Protein AF-A0A7C7GTY2-F1 (afdb_monomer_lite)

pLDDT: mean 70.38, std 11.0, range [42.88, 90.12]

Sequence (88 aa):
MYIILSQTPDKDGFQGQVALNTNRINGFREVSYKDIGGNSQKDKSGYVGTYTEVLLGDVPVRSAQVVLVADPISNILRKIKDSKVNQS

Foldseek 3Di:
DWDKLWDDQDPVRDIDIDTDDVVFWPDKDKDFDADPVRDFDADPVRHGDIWMWTFTRPQPPPDGDTDTSPDDPVVNVVSVVVSVVVVD

Secondary structure (DSSP, 8-state):
-EEEEEPPP-TT----EEEEEGGGEEEEEEEE-B-TTSPBPB-TTSPBPEEEEEEESSS-TT--EEEETTS-HHHHHHHHHHHHHTT-

Structure (mmCIF, N/CA/C/O backbone):
data_AF-A0A7C7GTY2-F1
#
_entry.id   AF-A0A7C7GTY2-F1
#
loop_
_atom_site.group_PDB
_atom_site.id
_atom_site.type_symbol
_atom_site.label_atom_id
_atom_site.label_alt_id
_atom_site.label_comp_id
_atom_site.label_asym_id
_atom_site.label_entity_id
_atom_site.label_seq_id
_atom_site.pdbx_PDB_ins_code
_atom_site.Cartn_x
_atom_site.Cartn_y
_atom_site.Cartn_z
_atom_site.occupancy
_atom_site.B_iso_or_equiv
_atom_site.auth_seq_id
_atom_site.auth_comp_id
_atom_site.auth_asym_id
_atom_site.auth_atom_id
_atom_site.pdbx_PDB_model_num
ATOM 1 N N . MET A 1 1 ? -6.390 -6.091 15.837 1.00 64.12 1 MET A N 1
ATOM 2 C CA . MET A 1 1 ? -5.133 -6.292 15.086 1.00 64.12 1 MET A CA 1
ATOM 3 C C . MET A 1 1 ? -5.015 -5.155 14.072 1.00 64.12 1 MET A C 1
ATOM 5 O O . MET A 1 1 ? -6.027 -4.532 13.762 1.00 64.12 1 MET A O 1
ATOM 9 N N . TYR A 1 2 ? -3.804 -4.795 13.648 1.00 66.31 2 TYR A N 1
ATOM 10 C CA . TYR A 1 2 ? -3.577 -3.676 12.728 1.00 66.31 2 TYR A CA 1
ATOM 11 C C . TYR A 1 2 ? -2.620 -4.107 11.618 1.00 66.31 2 TYR A C 1
ATOM 13 O O . TYR A 1 2 ? -1.677 -4.846 11.890 1.00 66.31 2 TYR A O 1
ATOM 21 N N . ILE A 1 3 ? -2.853 -3.636 10.392 1.00 68.50 3 ILE A N 1
ATOM 22 C CA . ILE A 1 3 ? -1.847 -3.657 9.324 1.00 68.50 3 ILE A CA 1
ATOM 23 C C . ILE A 1 3 ? -1.160 -2.297 9.348 1.00 68.50 3 ILE A C 1
ATOM 25 O O . ILE A 1 3 ? -1.828 -1.269 9.235 1.00 68.50 3 ILE A O 1
ATOM 29 N N . ILE A 1 4 ? 0.159 -2.290 9.522 1.00 68.94 4 ILE A N 1
ATOM 30 C CA . ILE A 1 4 ? 0.954 -1.066 9.447 1.00 68.94 4 ILE A CA 1
ATOM 31 C C . ILE A 1 4 ? 1.415 -0.901 8.006 1.00 68.94 4 ILE A C 1
ATOM 33 O O . ILE A 1 4 ? 2.111 -1.756 7.463 1.00 68.94 4 ILE A O 1
ATOM 37 N N . LEU A 1 5 ? 1.002 0.202 7.395 1.00 71.56 5 LEU A N 1
ATOM 38 C CA . LEU A 1 5 ? 1.508 0.654 6.113 1.00 71.56 5 LEU A CA 1
ATOM 39 C C . LEU A 1 5 ? 2.625 1.651 6.384 1.00 71.56 5 LEU A C 1
ATOM 41 O O . LEU A 1 5 ? 2.380 2.737 6.912 1.00 71.56 5 LEU A O 1
ATOM 45 N N . SER A 1 6 ? 3.843 1.262 6.040 1.00 63.78 6 SER A N 1
ATOM 46 C CA . SER A 1 6 ? 5.033 2.086 6.206 1.00 63.78 6 SER A CA 1
ATOM 47 C C . SER A 1 6 ? 5.416 2.674 4.860 1.00 63.78 6 SER A C 1
ATOM 49 O O . SER A 1 6 ? 5.516 1.945 3.874 1.00 63.78 6 SER A O 1
ATOM 51 N N . GLN A 1 7 ? 5.674 3.976 4.813 1.00 61.72 7 GLN A N 1
ATOM 52 C CA . GLN A 1 7 ? 6.339 4.552 3.653 1.00 61.72 7 GLN A CA 1
ATOM 53 C C . GLN A 1 7 ? 7.763 3.992 3.552 1.00 61.72 7 GLN A C 1
ATOM 55 O O . GLN A 1 7 ? 8.374 3.609 4.555 1.00 61.72 7 GLN A O 1
ATOM 60 N N . THR A 1 8 ? 8.304 3.930 2.339 1.00 63.06 8 THR A N 1
ATOM 61 C CA . THR A 1 8 ? 9.755 3.832 2.180 1.00 63.06 8 THR A CA 1
ATOM 62 C C . THR A 1 8 ? 10.360 5.100 2.790 1.00 63.06 8 THR A C 1
ATOM 64 O O . THR A 1 8 ? 9.848 6.180 2.484 1.00 63.06 8 THR A O 1
ATOM 67 N N . PRO A 1 9 ? 11.378 4.997 3.665 1.00 61.66 9 PRO A N 1
ATOM 68 C CA . PRO A 1 9 ? 12.008 6.172 4.254 1.00 61.66 9 PRO A CA 1
ATOM 69 C C . PRO A 1 9 ? 12.451 7.148 3.165 1.00 61.66 9 PRO A C 1
ATOM 71 O O . PRO A 1 9 ? 13.002 6.725 2.145 1.00 61.66 9 PRO A O 1
ATOM 74 N N . ASP A 1 10 ? 12.197 8.439 3.364 1.00 62.28 10 ASP A N 1
ATOM 75 C CA . ASP A 1 10 ? 12.738 9.452 2.464 1.00 62.28 10 ASP A CA 1
ATOM 76 C C . ASP A 1 10 ? 14.256 9.631 2.667 1.00 62.28 10 ASP A C 1
ATOM 78 O O . ASP A 1 10 ? 14.889 8.977 3.500 1.00 62.28 10 ASP A O 1
ATOM 82 N N . LYS A 1 11 ? 14.863 10.526 1.879 1.00 68.00 11 LYS A N 1
ATOM 8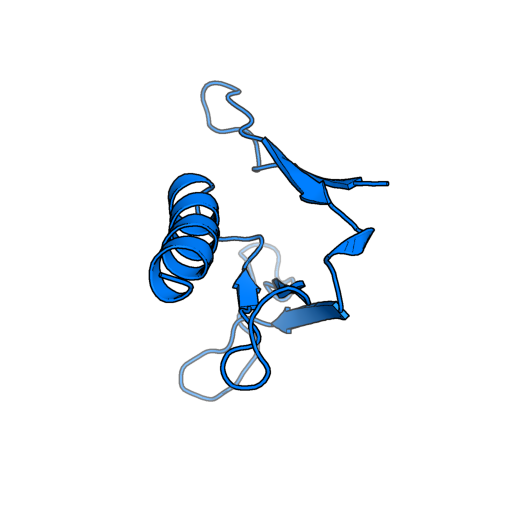3 C CA . LYS A 1 11 ? 16.303 10.831 1.952 1.00 68.00 11 LYS A CA 1
ATOM 84 C C . LYS A 1 11 ? 16.761 11.331 3.332 1.00 68.00 11 LYS A C 1
ATOM 86 O O . LYS A 1 11 ? 17.951 11.268 3.619 1.00 68.00 11 LYS A O 1
ATOM 91 N N . ASP A 1 12 ? 15.832 11.830 4.146 1.00 72.56 12 ASP A N 1
ATOM 92 C CA . ASP A 1 12 ? 16.072 12.363 5.486 1.00 72.56 12 ASP A CA 1
ATOM 93 C C . ASP A 1 12 ? 15.743 11.310 6.570 1.00 72.56 12 ASP A C 1
ATOM 95 O O . ASP A 1 12 ? 15.845 11.578 7.766 1.00 72.56 12 ASP A O 1
ATOM 99 N N . GLY A 1 13 ? 15.382 10.086 6.158 1.00 59.22 13 GLY A N 1
ATOM 100 C CA . GLY A 1 13 ? 15.058 8.963 7.032 1.00 59.22 13 GLY A CA 1
ATOM 101 C C . GLY A 1 13 ? 13.651 9.027 7.626 1.00 59.22 13 GLY A C 1
ATOM 102 O O . GLY A 1 13 ? 13.316 8.192 8.470 1.00 59.22 13 GLY A O 1
ATOM 103 N N . PHE A 1 14 ? 12.813 9.983 7.209 1.00 64.44 14 PHE A N 1
ATOM 104 C CA . PHE A 1 14 ? 11.442 10.069 7.692 1.00 64.44 14 PHE A CA 1
ATOM 105 C C . PHE A 1 14 ? 10.629 8.903 7.136 1.00 64.44 14 PHE A C 1
ATOM 107 O O . PHE A 1 14 ? 10.490 8.724 5.924 1.00 64.44 14 PHE A O 1
ATOM 114 N N . GLN A 1 15 ? 10.069 8.113 8.050 1.00 65.88 15 GLN A N 1
ATOM 115 C CA . GLN A 1 15 ? 9.203 6.995 7.726 1.00 65.88 15 GLN A CA 1
ATOM 116 C C . GLN A 1 15 ? 7.808 7.249 8.288 1.00 65.88 15 GLN A C 1
ATOM 118 O O . GLN A 1 15 ? 7.504 6.920 9.435 1.00 65.88 15 GLN A O 1
ATOM 123 N N . GLY A 1 16 ? 6.939 7.841 7.471 1.00 66.38 16 GLY A N 1
ATOM 124 C CA . GLY A 1 16 ? 5.529 7.936 7.810 1.00 66.38 16 GLY A CA 1
ATOM 125 C C . GLY A 1 16 ? 4.904 6.540 7.921 1.00 66.38 16 GLY A C 1
ATOM 126 O O . GLY A 1 16 ? 5.180 5.663 7.100 1.00 66.38 16 GLY A O 1
ATOM 127 N N . GLN A 1 17 ? 4.046 6.334 8.921 1.00 71.94 17 GLN A N 1
ATOM 128 C CA . GLN A 1 17 ? 3.312 5.082 9.115 1.00 71.94 17 GLN A CA 1
ATOM 129 C C . GLN A 1 17 ? 1.815 5.346 9.287 1.00 71.94 17 GLN A C 1
ATOM 131 O O . GLN A 1 17 ? 1.412 6.324 9.919 1.00 71.94 17 GLN A O 1
ATOM 136 N N . VAL A 1 18 ? 0.983 4.454 8.749 1.00 72.25 18 VAL A N 1
ATOM 137 C CA . VAL A 1 18 ? -0.469 4.432 8.973 1.00 72.25 18 VAL A CA 1
ATOM 138 C C . VAL A 1 18 ? -0.874 3.049 9.450 1.00 72.25 18 VAL A C 1
ATOM 140 O O . VAL A 1 18 ? -0.620 2.053 8.779 1.00 72.25 18 VAL A O 1
ATOM 143 N N . ALA A 1 19 ? -1.548 2.989 10.595 1.00 73.88 19 ALA A N 1
ATOM 144 C CA . ALA A 1 19 ? -2.143 1.758 11.093 1.00 73.88 19 ALA A CA 1
ATOM 145 C C . ALA A 1 19 ? -3.590 1.632 10.596 1.00 73.88 19 ALA A C 1
ATOM 147 O O . ALA A 1 19 ? -4.454 2.440 10.943 1.00 73.88 19 ALA A O 1
ATOM 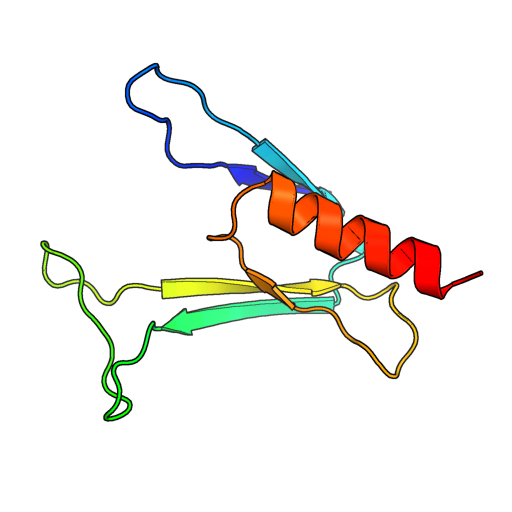148 N N . LEU A 1 20 ? -3.869 0.595 9.809 1.00 74.38 20 LEU A N 1
ATOM 149 C CA . LEU A 1 20 ? -5.218 0.225 9.391 1.00 74.38 20 LEU A CA 1
ATOM 150 C C . LEU A 1 20 ? -5.787 -0.827 10.345 1.00 74.38 20 LEU A C 1
ATOM 152 O O . LEU A 1 20 ? -5.194 -1.888 10.540 1.00 74.38 20 LEU A O 1
ATOM 156 N N . ASN A 1 21 ? -6.941 -0.537 10.952 1.00 74.19 21 ASN A N 1
ATOM 157 C CA . ASN A 1 21 ? -7.631 -1.476 11.838 1.00 74.19 21 ASN A CA 1
ATOM 158 C C . ASN A 1 21 ? -8.193 -2.650 11.026 1.00 74.19 21 ASN A C 1
ATOM 160 O O . ASN A 1 21 ? -9.095 -2.456 10.213 1.00 74.19 21 ASN A O 1
ATOM 164 N N . THR A 1 22 ? -7.698 -3.865 11.277 1.00 69.88 22 THR A N 1
ATOM 165 C CA . THR A 1 22 ? -8.073 -5.060 10.501 1.00 69.88 22 THR A CA 1
ATOM 166 C C . THR A 1 22 ? -9.531 -5.450 10.652 1.00 69.88 22 THR A C 1
ATOM 168 O O . THR A 1 22 ? -10.084 -6.055 9.746 1.00 69.88 22 THR A O 1
ATOM 171 N N . ASN A 1 23 ? -10.178 -5.071 11.756 1.00 78.00 23 ASN A N 1
ATOM 172 C CA . ASN A 1 23 ? -11.599 -5.357 11.971 1.00 78.00 23 ASN A CA 1
ATOM 173 C C . ASN A 1 23 ? -12.501 -4.569 11.012 1.00 78.00 23 ASN A C 1
ATOM 175 O O . ASN A 1 23 ? -13.691 -4.837 10.933 1.00 78.00 23 ASN A O 1
ATOM 179 N N . ARG A 1 24 ? -11.933 -3.581 10.313 1.00 73.19 24 ARG A N 1
ATOM 180 C CA . ARG A 1 24 ? -12.618 -2.755 9.321 1.00 73.19 24 ARG A CA 1
ATOM 181 C C . ARG A 1 24 ? -12.193 -3.085 7.896 1.00 73.19 24 ARG A C 1
ATOM 183 O O . ARG A 1 24 ? -12.558 -2.344 6.994 1.00 73.19 24 ARG A O 1
ATOM 190 N N . ILE A 1 25 ? -11.385 -4.124 7.684 1.00 77.00 25 ILE A N 1
ATOM 191 C CA . ILE A 1 25 ? -10.902 -4.519 6.359 1.00 77.00 25 ILE A CA 1
ATOM 192 C C . ILE A 1 25 ? -11.774 -5.664 5.849 1.00 77.00 25 ILE A C 1
ATOM 194 O O . ILE A 1 25 ? -11.796 -6.740 6.437 1.00 77.00 25 ILE A O 1
ATOM 198 N N . ASN A 1 26 ? -12.453 -5.436 4.728 1.00 76.31 26 ASN A N 1
ATOM 199 C CA . ASN A 1 26 ? -13.226 -6.458 4.023 1.00 76.31 26 ASN A CA 1
ATOM 200 C C . ASN A 1 26 ? -12.351 -7.319 3.106 1.00 76.31 26 ASN A C 1
ATOM 202 O O . ASN A 1 26 ? -12.717 -8.445 2.784 1.00 76.31 26 ASN A O 1
ATOM 206 N N . GLY A 1 27 ? -11.207 -6.795 2.665 1.00 74.88 27 GLY A N 1
ATOM 207 C CA . GLY A 1 27 ? -10.267 -7.523 1.821 1.00 74.88 27 GLY A CA 1
ATOM 208 C C . GLY A 1 27 ? -9.089 -6.664 1.377 1.00 74.88 27 GLY A C 1
ATOM 209 O O . GLY A 1 27 ? -9.059 -5.455 1.605 1.00 74.88 27 GLY A O 1
ATOM 210 N N . PHE A 1 28 ? -8.118 -7.296 0.728 1.00 80.69 28 PHE A N 1
ATOM 211 C CA . PHE A 1 28 ? -7.003 -6.624 0.072 1.00 80.69 28 PHE A CA 1
ATOM 212 C C . PHE A 1 28 ? -6.648 -7.343 -1.230 1.00 80.69 28 PHE A C 1
ATOM 214 O O . PHE A 1 28 ? -6.906 -8.538 -1.382 1.00 80.69 28 PHE A O 1
ATOM 221 N N . ARG A 1 29 ? -6.062 -6.611 -2.174 1.00 80.00 29 ARG A N 1
ATOM 222 C CA . ARG A 1 29 ? -5.626 -7.127 -3.472 1.00 80.00 29 ARG A CA 1
ATOM 223 C C . ARG A 1 29 ? -4.320 -6.460 -3.869 1.00 80.00 29 ARG A C 1
ATOM 225 O O . ARG A 1 29 ? -4.200 -5.248 -3.768 1.00 80.00 29 ARG A O 1
ATOM 232 N N . GLU A 1 30 ? -3.371 -7.232 -4.380 1.00 77.69 30 GLU A N 1
ATOM 233 C CA . GLU A 1 30 ? -2.219 -6.674 -5.087 1.00 77.69 30 GLU A CA 1
ATOM 234 C C . GLU A 1 30 ? -2.563 -6.461 -6.571 1.00 77.69 30 GLU A C 1
ATOM 236 O O . GLU A 1 30 ? -3.158 -7.327 -7.223 1.00 77.69 30 GLU A O 1
ATOM 241 N N . VAL A 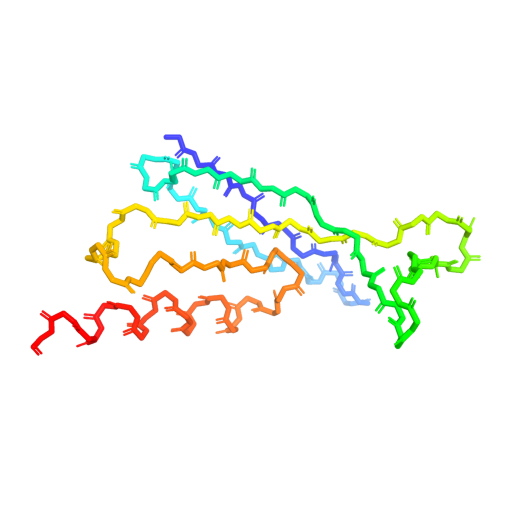1 31 ? -2.213 -5.293 -7.108 1.00 81.31 31 VAL A N 1
ATOM 242 C CA . VAL A 1 31 ? -2.484 -4.890 -8.491 1.00 81.31 31 VAL A CA 1
ATOM 243 C C . VAL A 1 31 ? -1.197 -4.413 -9.147 1.00 81.31 31 VAL A C 1
ATOM 245 O O . VAL A 1 31 ? -0.418 -3.676 -8.554 1.00 81.31 31 VAL A O 1
ATOM 248 N N . SER A 1 32 ? -0.966 -4.821 -10.394 1.00 82.81 32 SER A N 1
ATOM 249 C CA . SER A 1 32 ? 0.172 -4.349 -11.189 1.00 82.81 32 SER A CA 1
ATOM 250 C C . SER A 1 32 ? -0.124 -2.990 -11.819 1.00 82.81 32 SER A C 1
ATOM 252 O O . SER A 1 32 ? -1.199 -2.805 -12.393 1.00 82.81 32 SER A O 1
ATOM 254 N N . TYR A 1 33 ? 0.847 -2.073 -11.804 1.00 84.19 33 TYR A N 1
ATOM 255 C CA . TYR A 1 33 ? 0.777 -0.863 -12.626 1.00 84.19 33 TYR A CA 1
ATOM 256 C C . TYR A 1 33 ? 0.725 -1.249 -14.102 1.00 84.19 33 TYR A C 1
ATOM 258 O O . TYR A 1 33 ? 1.490 -2.109 -14.545 1.00 84.19 33 TYR A O 1
ATOM 266 N N . LYS A 1 34 ? -0.179 -0.626 -14.862 1.00 88.69 34 LYS A N 1
ATOM 267 C CA . LYS A 1 34 ? -0.371 -0.902 -16.289 1.00 88.69 34 LYS A CA 1
ATOM 268 C C . LYS A 1 34 ? -0.014 0.311 -17.139 1.00 88.69 34 LYS A C 1
ATOM 270 O O . LYS A 1 34 ? -0.261 1.443 -16.734 1.00 88.69 34 LYS A O 1
ATOM 275 N N . ASP A 1 35 ? 0.620 0.092 -18.286 1.00 85.88 35 ASP A N 1
ATOM 276 C CA . ASP A 1 35 ? 0.800 1.123 -19.312 1.00 85.88 35 ASP A CA 1
ATOM 277 C C . ASP A 1 35 ? -0.506 1.373 -20.087 1.00 85.88 35 ASP A C 1
ATOM 279 O O . ASP A 1 35 ? -1.528 0.727 -19.844 1.00 85.88 35 ASP A O 1
ATOM 283 N N . ILE A 1 36 ? -0.477 2.319 -21.030 1.00 88.94 36 ILE A N 1
ATOM 284 C CA . ILE A 1 36 ? -1.637 2.649 -21.875 1.00 88.94 36 ILE A CA 1
ATOM 285 C C . ILE A 1 36 ? -2.125 1.468 -22.733 1.00 88.94 36 ILE A C 1
ATOM 287 O O . ILE A 1 36 ? -3.259 1.486 -23.200 1.00 88.94 36 ILE A O 1
ATOM 291 N N . GLY A 1 37 ? -1.284 0.450 -22.941 1.00 88.69 37 GLY A N 1
ATOM 292 C CA . GLY A 1 37 ? -1.610 -0.775 -23.668 1.00 88.69 37 GLY A CA 1
ATOM 293 C C . GLY A 1 37 ? -2.060 -1.926 -22.764 1.00 88.69 37 GLY A C 1
ATOM 294 O O . GLY A 1 37 ? -2.331 -3.012 -23.266 1.00 88.69 37 GLY A O 1
ATOM 295 N N . GLY A 1 38 ? -2.140 -1.719 -21.444 1.00 88.31 38 GLY A N 1
ATOM 296 C CA . GLY A 1 38 ? -2.526 -2.749 -20.478 1.00 88.31 38 GLY A CA 1
ATOM 297 C C . GLY A 1 38 ? -1.394 -3.697 -20.062 1.00 88.31 38 GLY A C 1
ATOM 298 O O . GLY A 1 38 ? -1.644 -4.658 -19.326 1.00 88.31 38 GLY A O 1
ATOM 299 N N . ASN A 1 39 ? -0.149 -3.444 -20.474 1.00 90.00 39 ASN A N 1
ATOM 300 C CA . ASN A 1 39 ? 0.995 -4.259 -20.069 1.00 90.00 39 ASN A CA 1
ATOM 301 C C . ASN A 1 39 ? 1.492 -3.845 -18.689 1.00 90.00 39 ASN A C 1
ATOM 303 O O . ASN A 1 39 ? 1.419 -2.679 -18.306 1.00 90.00 39 ASN A O 1
ATOM 307 N N . SER A 1 40 ? 2.023 -4.804 -17.931 1.00 89.19 40 SER A N 1
ATOM 308 C CA . SER A 1 40 ? 2.622 -4.516 -16.628 1.00 89.19 40 SER A CA 1
ATOM 309 C C . SER A 1 40 ? 3.847 -3.611 -16.769 1.00 89.19 40 SER A C 1
ATOM 311 O O . SER A 1 40 ? 4.805 -3.967 -17.457 1.00 89.19 40 SER A O 1
ATOM 313 N N . GLN A 1 41 ? 3.841 -2.482 -16.065 1.00 90.12 41 GLN A N 1
ATOM 314 C CA . GLN A 1 41 ? 4.996 -1.601 -15.964 1.00 90.12 41 GLN A CA 1
ATOM 315 C C . GLN A 1 41 ? 6.028 -2.213 -15.021 1.00 90.12 41 GLN A C 1
ATOM 317 O O . GLN A 1 41 ? 5.695 -2.675 -13.926 1.00 90.12 41 GLN A O 1
ATOM 322 N N . LYS A 1 42 ? 7.284 -2.225 -15.464 1.00 85.31 42 LYS A N 1
ATOM 323 C CA . LYS A 1 42 ? 8.413 -2.730 -14.686 1.00 85.31 42 LYS A CA 1
ATOM 324 C C . LYS A 1 42 ? 9.218 -1.581 -14.095 1.00 85.31 42 LYS A C 1
ATOM 326 O O . LYS A 1 42 ? 9.316 -0.515 -14.700 1.00 85.31 42 LYS A O 1
ATOM 331 N N . ASP A 1 43 ? 9.791 -1.806 -12.923 1.00 78.31 43 ASP A N 1
ATOM 332 C CA . ASP A 1 43 ? 10.742 -0.894 -12.305 1.00 78.31 43 ASP A CA 1
ATOM 333 C C . ASP A 1 43 ? 12.116 -0.944 -13.001 1.00 78.31 43 ASP A C 1
ATOM 335 O O . ASP A 1 43 ? 12.350 -1.703 -13.946 1.00 78.31 43 ASP A O 1
ATOM 339 N N . LYS A 1 44 ? 13.054 -0.119 -12.521 1.00 75.62 44 LYS A N 1
ATOM 340 C CA . LYS A 1 44 ? 14.425 -0.050 -13.059 1.00 75.62 44 LYS A CA 1
ATOM 341 C C . LYS A 1 44 ? 15.209 -1.359 -12.903 1.00 75.62 44 LYS A C 1
ATOM 343 O O . LYS A 1 44 ? 16.214 -1.540 -13.582 1.00 75.62 44 LYS A O 1
ATOM 348 N N . SER A 1 45 ? 14.767 -2.245 -12.018 1.00 76.50 45 SER A N 1
ATOM 349 C CA . SER A 1 45 ? 15.361 -3.554 -11.760 1.00 76.50 45 SER A CA 1
ATOM 350 C C . SER A 1 45 ? 14.680 -4.675 -12.559 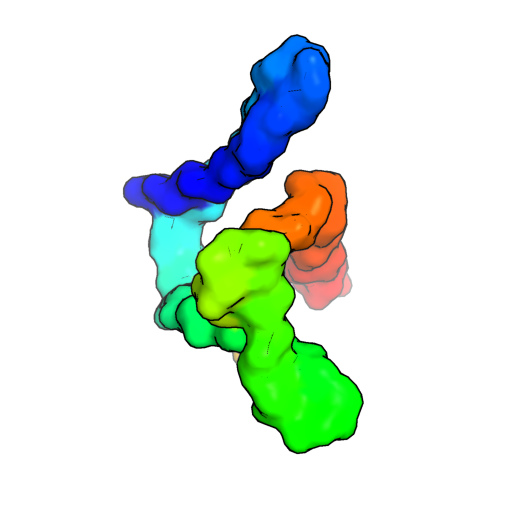1.00 76.50 45 SER A C 1
ATOM 352 O O . SER A 1 45 ? 15.114 -5.821 -12.489 1.00 76.50 45 SER A O 1
ATOM 354 N N . GLY A 1 46 ? 13.655 -4.355 -13.358 1.00 77.69 46 GLY A N 1
ATOM 355 C CA . GLY A 1 46 ? 12.945 -5.296 -14.222 1.00 77.69 46 GLY A CA 1
ATOM 356 C C . GLY A 1 46 ? 11.801 -6.055 -13.542 1.00 77.69 46 GLY A C 1
ATOM 357 O O . GLY A 1 46 ? 11.178 -6.902 -14.194 1.00 77.69 46 GLY A O 1
ATOM 358 N N . TYR A 1 47 ? 11.489 -5.751 -12.280 1.00 77.44 47 TYR A N 1
ATOM 359 C CA . TYR A 1 47 ? 10.354 -6.335 -11.564 1.00 77.44 47 TYR A CA 1
ATOM 360 C C . TYR A 1 47 ? 9.074 -5.581 -11.887 1.00 77.44 47 TYR A C 1
ATOM 362 O O . TYR A 1 47 ? 9.095 -4.385 -12.154 1.00 77.44 47 TYR A O 1
ATOM 370 N N . VAL A 1 48 ? 7.938 -6.275 -11.884 1.00 80.81 48 VAL A N 1
ATOM 371 C CA . VAL A 1 48 ? 6.641 -5.626 -12.097 1.00 80.81 48 VAL A CA 1
ATOM 372 C C . VAL A 1 48 ? 6.340 -4.721 -10.907 1.00 80.81 48 VAL A C 1
ATOM 374 O O . VAL A 1 48 ? 6.297 -5.192 -9.776 1.00 80.81 48 VAL A O 1
ATOM 377 N N . GLY A 1 49 ? 6.098 -3.437 -11.169 1.00 76.94 49 GLY A N 1
ATOM 378 C CA . GLY A 1 49 ? 5.635 -2.519 -10.141 1.00 76.94 49 GLY A CA 1
ATOM 379 C C . GLY A 1 49 ? 4.211 -2.878 -9.721 1.00 76.94 49 GLY A C 1
ATOM 380 O O . GLY A 1 49 ? 3.321 -2.992 -10.572 1.00 76.94 49 GLY A O 1
ATOM 381 N N . THR A 1 50 ? 3.985 -3.025 -8.419 1.00 76.75 50 THR A N 1
ATOM 382 C CA . THR A 1 50 ? 2.669 -3.315 -7.844 1.00 76.75 50 THR A CA 1
ATOM 383 C C . THR A 1 50 ? 2.256 -2.265 -6.817 1.00 76.75 50 THR A C 1
ATOM 385 O O . THR A 1 50 ? 3.070 -1.501 -6.296 1.00 76.75 50 THR A O 1
ATOM 388 N N . TYR A 1 51 ? 0.958 -2.208 -6.543 1.00 73.88 51 TYR A N 1
ATOM 389 C CA . TYR A 1 51 ? 0.388 -1.523 -5.395 1.00 73.88 51 TYR A CA 1
ATOM 390 C C . TYR A 1 51 ? -0.660 -2.418 -4.743 1.00 73.88 51 TYR A C 1
ATOM 392 O O . TYR A 1 51 ? -1.302 -3.236 -5.401 1.00 73.88 51 TYR A O 1
ATOM 400 N N . THR A 1 52 ? -0.853 -2.240 -3.442 1.00 75.12 52 THR A N 1
ATOM 401 C CA . THR A 1 52 ? -1.896 -2.951 -2.705 1.00 75.12 52 THR A CA 1
ATOM 402 C C . THR A 1 52 ? -3.123 -2.065 -2.573 1.00 75.12 52 THR A C 1
ATOM 404 O O . THR A 1 52 ? -3.030 -0.916 -2.142 1.00 75.12 52 THR A O 1
ATOM 407 N N . GLU A 1 53 ? -4.271 -2.614 -2.931 1.00 75.12 53 GLU A N 1
ATOM 408 C CA . GLU A 1 53 ? -5.600 -2.084 -2.677 1.00 75.12 53 GLU A CA 1
ATOM 409 C C . GLU A 1 53 ? -6.133 -2.682 -1.376 1.00 75.12 53 GLU A C 1
ATOM 411 O O . GLU A 1 53 ? -6.115 -3.900 -1.202 1.00 75.12 53 GLU A O 1
ATOM 416 N N . VAL A 1 54 ? -6.630 -1.846 -0.467 1.00 76.62 54 VAL A N 1
ATOM 417 C CA . VAL A 1 54 ? -7.318 -2.288 0.755 1.00 76.62 54 VAL A CA 1
ATOM 418 C C . VAL A 1 54 ? -8.773 -1.842 0.702 1.00 76.62 54 VAL A C 1
ATOM 420 O O . VAL A 1 54 ? -9.048 -0.662 0.484 1.00 76.62 54 VAL A O 1
ATOM 423 N N . LEU A 1 55 ? -9.689 -2.788 0.919 1.00 75.00 55 LEU A N 1
ATOM 424 C CA . LEU A 1 55 ? -11.132 -2.581 0.950 1.00 75.00 55 LEU A CA 1
ATOM 425 C C . LEU A 1 55 ? -11.607 -2.430 2.395 1.00 75.00 55 LEU A C 1
ATOM 427 O O . LEU A 1 55 ? -11.432 -3.346 3.199 1.00 75.00 55 LEU A O 1
ATOM 431 N N . LEU A 1 56 ? -12.237 -1.304 2.722 1.00 74.69 56 LEU A N 1
ATOM 432 C CA . LEU A 1 56 ? -12.734 -1.026 4.073 1.00 74.69 56 LEU A CA 1
ATOM 433 C C . LEU A 1 56 ? -14.252 -1.258 4.188 1.00 74.69 56 LEU A C 1
ATOM 435 O O . LEU A 1 56 ? -15.007 -0.868 3.300 1.00 74.69 56 LEU A O 1
ATOM 439 N N . GLY A 1 57 ? -14.686 -1.901 5.277 1.00 61.25 57 GLY A N 1
ATOM 440 C CA . GLY A 1 57 ? -16.040 -2.431 5.482 1.00 61.25 57 GLY A CA 1
ATOM 441 C C . GLY A 1 57 ? -17.062 -1.536 6.163 1.00 61.25 57 GLY A C 1
ATOM 442 O O . GLY A 1 57 ? -18.252 -1.813 6.063 1.00 61.25 57 GLY A O 1
ATOM 443 N N . ASP A 1 58 ? -16.633 -0.430 6.767 1.00 61.38 58 ASP A N 1
ATOM 444 C CA . ASP A 1 58 ? -17.537 0.516 7.439 1.00 61.38 58 ASP A CA 1
ATOM 445 C C . ASP A 1 58 ? -18.019 1.648 6.509 1.00 61.38 58 ASP A C 1
ATOM 447 O O . ASP A 1 58 ? -18.435 2.713 6.972 1.00 61.38 58 ASP A O 1
ATOM 451 N N . VAL A 1 59 ? -17.943 1.459 5.188 1.00 53.44 59 VAL A N 1
ATOM 452 C CA . VAL A 1 59 ? -18.518 2.396 4.215 1.00 53.44 59 VAL A CA 1
ATOM 453 C C . VAL A 1 59 ? -19.856 1.818 3.748 1.00 53.44 59 VAL A C 1
ATOM 455 O O . VAL A 1 59 ? -19.878 0.659 3.327 1.00 53.44 59 VAL A O 1
ATOM 458 N N . PRO A 1 60 ? -20.985 2.553 3.840 1.00 46.38 60 PRO A N 1
ATOM 459 C CA . PRO A 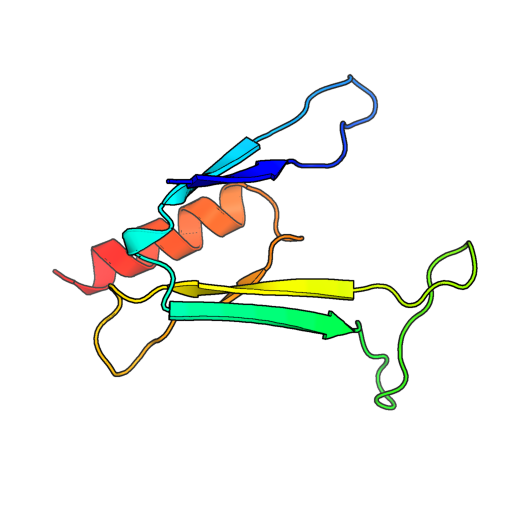1 60 ? -22.282 2.023 3.434 1.00 46.38 60 PRO A CA 1
ATOM 460 C C . PRO A 1 60 ? -22.216 1.477 2.004 1.00 46.38 60 PRO A C 1
ATOM 462 O O . PRO A 1 60 ? -21.525 2.036 1.153 1.00 46.38 60 PRO A O 1
ATOM 465 N N . VAL A 1 61 ? -22.958 0.385 1.785 1.00 44.91 61 VAL A N 1
ATOM 466 C CA . VAL A 1 61 ? -23.005 -0.599 0.673 1.00 44.91 61 VAL A CA 1
ATOM 467 C C . VAL A 1 61 ? -22.869 -0.051 -0.768 1.00 44.91 61 VAL A C 1
ATOM 469 O O . VAL A 1 61 ? -22.714 -0.819 -1.711 1.00 44.91 61 VAL A O 1
ATOM 472 N N . ARG A 1 62 ? -22.872 1.268 -0.974 1.00 45.16 62 ARG A N 1
ATOM 473 C CA . ARG A 1 62 ? -22.678 1.935 -2.270 1.00 45.16 62 ARG A CA 1
ATOM 474 C C . ARG A 1 62 ? -21.257 2.439 -2.547 1.00 45.16 62 ARG A C 1
ATOM 476 O O . ARG A 1 62 ? -21.009 2.843 -3.678 1.00 45.16 62 ARG A O 1
ATOM 483 N N . SER A 1 63 ? -20.334 2.390 -1.582 1.00 48.62 63 SER A N 1
ATOM 484 C CA . SER A 1 63 ? -19.002 2.987 -1.768 1.00 48.62 63 SER A CA 1
ATOM 485 C C . SER A 1 63 ? -17.902 2.236 -1.021 1.00 48.62 63 SER A C 1
ATOM 487 O O . SER A 1 63 ? -17.237 2.807 -0.165 1.00 48.62 63 SER A O 1
ATOM 489 N N . ALA A 1 64 ? -17.674 0.959 -1.320 1.00 53.38 64 ALA A N 1
ATOM 490 C CA . ALA A 1 64 ? -16.491 0.286 -0.793 1.00 53.38 64 ALA A CA 1
ATOM 491 C C . ALA A 1 64 ? -15.232 1.060 -1.247 1.00 53.38 64 ALA A C 1
ATOM 493 O O . ALA A 1 64 ? -14.971 1.181 -2.445 1.00 53.38 64 ALA A O 1
ATOM 494 N N . GLN A 1 65 ? -14.508 1.678 -0.307 1.00 62.69 65 GLN A N 1
ATOM 495 C CA . GLN A 1 65 ? -13.374 2.538 -0.645 1.00 62.69 65 GLN A CA 1
ATOM 496 C C . GLN A 1 65 ? -12.111 1.705 -0.793 1.00 62.69 65 GLN A C 1
ATOM 498 O O . GLN A 1 65 ? -11.731 0.964 0.114 1.00 62.69 65 GLN A O 1
ATOM 503 N N . VAL A 1 66 ? -11.454 1.891 -1.933 1.00 62.16 66 VAL A N 1
ATOM 504 C CA . VAL A 1 66 ? -10.143 1.329 -2.219 1.00 62.16 66 VAL A CA 1
ATOM 505 C C . VAL A 1 66 ? -9.072 2.330 -1.794 1.00 62.16 66 VAL A C 1
ATOM 507 O O . VAL A 1 66 ? -8.957 3.431 -2.345 1.00 62.16 66 VAL A O 1
ATOM 510 N N . VAL A 1 67 ? -8.279 1.947 -0.798 1.00 65.75 67 VAL A N 1
ATOM 511 C CA . VAL A 1 67 ? -7.068 2.677 -0.411 1.00 65.75 67 VAL A CA 1
ATOM 512 C C . VAL A 1 67 ? -5.880 2.045 -1.119 1.00 65.75 67 VAL A C 1
ATOM 514 O O . VAL A 1 67 ? -5.663 0.842 -0.986 1.00 65.75 67 VAL A O 1
ATOM 517 N N . LEU A 1 68 ? -5.104 2.855 -1.841 1.00 63.31 68 LEU A N 1
ATOM 518 C CA . LEU A 1 68 ? -3.839 2.418 -2.421 1.00 63.31 68 LEU A CA 1
ATOM 519 C C . LEU A 1 68 ? -2.750 2.590 -1.368 1.00 63.31 68 LEU A C 1
ATOM 521 O O . LEU A 1 68 ? -2.543 3.692 -0.869 1.00 63.31 68 LEU A O 1
ATOM 525 N N . VAL A 1 69 ? -2.028 1.523 -1.043 1.00 64.31 69 VAL A N 1
ATOM 526 C CA . VAL A 1 69 ? -0.917 1.580 -0.077 1.00 64.31 69 VAL A CA 1
ATOM 527 C C . VAL A 1 69 ? 0.218 2.491 -0.564 1.00 64.31 69 VAL A C 1
ATOM 529 O O . VAL A 1 69 ? 0.936 3.066 0.247 1.00 64.31 69 VAL A O 1
ATOM 532 N N . ALA A 1 70 ? 0.351 2.667 -1.881 1.00 63.97 70 ALA A N 1
ATOM 533 C CA . ALA A 1 70 ? 1.327 3.569 -2.486 1.00 63.97 70 ALA A CA 1
ATOM 534 C C . ALA A 1 70 ? 0.933 5.059 -2.406 1.00 63.97 70 ALA A C 1
ATOM 536 O O . ALA A 1 70 ? 1.752 5.920 -2.732 1.00 63.97 70 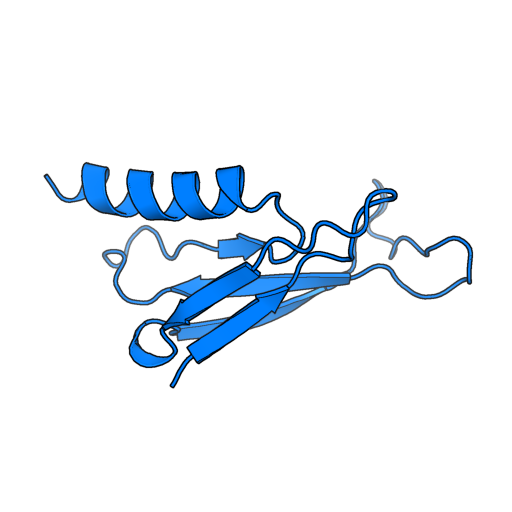ALA A O 1
ATOM 537 N N . ASP A 1 71 ? -0.298 5.389 -1.992 1.00 66.19 71 ASP A N 1
ATOM 538 C CA . ASP A 1 71 ? -0.701 6.786 -1.847 1.00 66.19 71 ASP A CA 1
ATOM 539 C C . ASP A 1 71 ? 0.074 7.465 -0.702 1.00 66.19 71 ASP A C 1
ATOM 541 O O . ASP A 1 71 ? 0.318 6.860 0.347 1.00 66.19 71 ASP A O 1
ATOM 545 N N . PRO A 1 72 ? 0.391 8.768 -0.827 1.00 69.25 72 PRO A N 1
ATOM 546 C CA . PRO A 1 72 ? 0.846 9.564 0.303 1.00 69.25 72 PRO A CA 1
ATOM 547 C C . PRO A 1 72 ? -0.101 9.425 1.499 1.00 69.25 72 PRO A C 1
ATOM 549 O O . PRO A 1 72 ? -1.323 9.456 1.338 1.00 69.25 72 PRO A O 1
ATOM 552 N N . ILE A 1 73 ? 0.447 9.355 2.715 1.00 68.44 73 ILE A N 1
ATOM 553 C CA . ILE A 1 73 ? -0.348 9.199 3.946 1.00 68.44 73 ILE A CA 1
ATOM 554 C C . ILE A 1 73 ? -1.445 10.262 4.057 1.00 68.44 73 ILE A C 1
ATOM 556 O O . ILE A 1 73 ? -2.574 9.951 4.426 1.00 68.44 73 ILE A O 1
ATOM 560 N N . SER A 1 74 ? -1.157 11.505 3.673 1.00 69.88 74 SER A N 1
ATOM 561 C CA . SER A 1 74 ? -2.142 12.590 3.638 1.00 69.88 74 SER A CA 1
ATOM 562 C C . SER A 1 74 ? -3.340 12.284 2.729 1.00 69.88 74 SER A C 1
ATOM 564 O O . SER A 1 74 ? -4.478 12.586 3.092 1.00 69.88 74 SER A O 1
ATOM 566 N N . ASN A 1 75 ? -3.114 11.639 1.581 1.00 74.56 75 ASN A N 1
ATOM 567 C CA . ASN A 1 75 ? -4.175 11.208 0.672 1.00 74.56 75 ASN A CA 1
ATOM 568 C C . ASN A 1 75 ? -4.992 10.058 1.272 1.00 74.56 75 ASN A C 1
ATOM 570 O O . ASN A 1 75 ? -6.220 10.090 1.190 1.00 74.56 75 ASN A O 1
ATOM 574 N N . ILE A 1 76 ? -4.335 9.087 1.915 1.00 74.81 76 ILE A N 1
ATOM 575 C CA . ILE A 1 76 ? -5.003 7.981 2.620 1.00 74.81 76 ILE A CA 1
ATOM 576 C C . ILE A 1 76 ? -5.909 8.531 3.732 1.00 74.81 76 ILE A C 1
ATOM 578 O O . ILE A 1 76 ? -7.095 8.205 3.795 1.00 74.81 76 ILE A O 1
ATOM 582 N N . LEU A 1 77 ? -5.380 9.426 4.572 1.00 73.94 77 LEU A N 1
ATOM 583 C CA . LEU A 1 77 ? -6.121 10.053 5.668 1.00 73.94 77 LEU A CA 1
ATOM 584 C C . LEU A 1 77 ? -7.296 10.898 5.163 1.00 73.94 77 LEU A C 1
ATOM 586 O O . LEU A 1 77 ? -8.367 10.862 5.769 1.00 73.94 77 LEU A O 1
ATOM 590 N N . ARG A 1 78 ? -7.132 11.617 4.043 1.00 77.56 78 ARG A N 1
ATOM 591 C CA . ARG A 1 78 ? -8.225 12.358 3.398 1.00 77.56 78 ARG A CA 1
ATOM 592 C C . ARG A 1 78 ? -9.335 11.419 2.928 1.00 77.56 78 ARG A C 1
ATOM 594 O O . ARG A 1 78 ? -10.477 11.634 3.310 1.00 77.56 78 ARG A O 1
ATOM 601 N N . LYS A 1 79 ? -9.011 10.345 2.195 1.00 74.00 79 LYS A N 1
ATOM 602 C CA . LYS A 1 79 ? -10.000 9.350 1.729 1.00 74.00 79 LYS A CA 1
ATOM 603 C C . LYS A 1 79 ? -10.808 8.764 2.897 1.00 74.00 79 LYS A C 1
ATOM 605 O O . LYS A 1 79 ? -12.037 8.704 2.833 1.00 74.00 79 LYS A O 1
ATOM 610 N N . ILE A 1 80 ? -10.127 8.432 3.999 1.00 72.44 80 ILE A N 1
ATOM 611 C CA . ILE A 1 80 ? -10.762 7.955 5.238 1.00 72.44 80 ILE A CA 1
ATOM 612 C C . ILE A 1 80 ? -11.652 9.038 5.873 1.00 72.44 80 ILE A C 1
ATOM 614 O O . ILE A 1 80 ? -12.739 8.727 6.360 1.00 72.44 80 ILE A O 1
ATOM 618 N N . LYS A 1 81 ? -11.213 10.302 5.902 1.00 73.06 81 LYS A N 1
ATOM 619 C CA . LYS A 1 81 ? -11.982 11.418 6.476 1.00 73.06 81 LYS A CA 1
ATOM 620 C C . LYS A 1 81 ? -13.230 11.735 5.653 1.00 73.06 81 LYS A C 1
ATOM 622 O O . LYS A 1 81 ? -14.305 11.844 6.236 1.00 73.06 81 LYS A O 1
ATOM 627 N N . ASP A 1 82 ? -13.107 11.826 4.334 1.00 69.81 82 ASP A N 1
ATOM 628 C CA . ASP A 1 82 ? -14.224 12.104 3.422 1.00 69.81 82 ASP A CA 1
ATOM 629 C C . ASP A 1 82 ? -15.299 11.009 3.522 1.00 69.81 82 ASP A C 1
ATOM 631 O O . ASP A 1 82 ? -16.496 11.295 3.485 1.00 69.81 82 ASP A O 1
ATOM 635 N N . SER A 1 83 ? -14.881 9.762 3.775 1.00 61.41 83 SER A N 1
ATOM 636 C CA . SER A 1 83 ? -15.795 8.655 4.079 1.00 61.41 83 SER A CA 1
ATOM 637 C C . SER A 1 83 ? -16.611 8.853 5.352 1.00 61.41 83 SER A C 1
ATOM 639 O O . SER A 1 83 ? -17.736 8.372 5.409 1.00 61.41 83 SER A O 1
ATOM 641 N N . LYS A 1 84 ? -16.076 9.537 6.371 1.00 58.41 84 LYS A N 1
ATOM 642 C CA . LYS A 1 84 ? -16.825 9.852 7.599 1.00 58.41 84 LYS A CA 1
ATOM 643 C C . LYS A 1 84 ? -17.764 11.043 7.414 1.00 58.41 84 LYS A C 1
ATOM 645 O O . LYS A 1 84 ? -18.810 11.081 8.041 1.00 58.41 84 LYS A O 1
ATOM 650 N N . VAL A 1 85 ? -17.396 12.021 6.583 1.00 56.72 85 VAL A N 1
ATOM 651 C CA . VAL A 1 85 ? -18.196 13.246 6.383 1.00 56.72 85 VAL A CA 1
ATOM 652 C C . VAL A 1 85 ? -19.463 12.960 5.577 1.00 56.72 85 VAL A C 1
ATOM 654 O O . VAL A 1 85 ? -20.526 13.450 5.943 1.00 56.72 85 VAL A O 1
ATOM 657 N N . ASN A 1 86 ? -19.393 12.080 4.574 1.00 49.75 86 ASN A N 1
ATOM 658 C CA . ASN A 1 86 ? -20.565 11.620 3.813 1.00 49.75 86 ASN A CA 1
ATOM 659 C C . ASN A 1 86 ? -21.506 10.676 4.606 1.00 49.75 86 ASN A C 1
ATOM 661 O O . ASN A 1 86 ? -22.395 10.066 4.015 1.00 49.75 86 ASN A O 1
ATOM 665 N N . GLN A 1 87 ? -21.299 10.527 5.921 1.00 46.72 87 GLN A N 1
ATOM 666 C CA . GLN A 1 87 ? -22.192 9.823 6.855 1.00 46.72 87 GLN A CA 1
ATOM 667 C C . GLN A 1 87 ? -23.084 10.789 7.666 1.00 46.72 87 GLN A C 1
ATOM 669 O O . GLN A 1 87 ? -23.812 10.312 8.536 1.00 46.72 87 GLN A O 1
ATOM 674 N N . SER A 1 88 ? -23.003 12.108 7.415 1.00 42.88 88 SER A N 1
ATOM 675 C CA . SER A 1 88 ? -23.744 13.163 8.140 1.00 42.88 88 SER A CA 1
ATOM 676 C C . SER A 1 88 ? -24.981 13.626 7.383 1.00 42.88 88 SER A C 1
ATOM 678 O O . SER A 1 88 ? -24.843 13.879 6.165 1.00 42.88 88 SER A O 1
#

Radius of gyration: 14.94 Å; chains: 1; bounding box: 40×21×39 Å